Protein AF-A0A8H6IVB2-F1 (afdb_monomer_lite)

Structure (mmCIF, N/CA/C/O backbone):
data_AF-A0A8H6IVB2-F1
#
_entry.id   AF-A0A8H6IVB2-F1
#
loop_
_atom_site.group_PDB
_atom_site.id
_atom_site.type_symbol
_atom_site.label_atom_id
_atom_site.label_alt_id
_atom_site.label_comp_id
_atom_site.label_asym_id
_atom_site.label_entity_id
_atom_site.label_seq_id
_atom_site.pdbx_PDB_ins_code
_atom_site.Cartn_x
_atom_site.Cartn_y
_atom_site.Cartn_z
_atom_site.occupancy
_atom_site.B_iso_or_equiv
_atom_site.auth_seq_id
_atom_site.auth_comp_id
_atom_site.auth_asym_id
_atom_site.auth_atom_id
_atom_site.pdbx_PDB_model_num
ATOM 1 N N . MET A 1 1 ? 33.498 23.150 -1.703 1.00 36.66 1 MET A N 1
ATOM 2 C CA . MET A 1 1 ? 32.117 23.258 -1.180 1.00 36.66 1 MET A CA 1
ATOM 3 C C . MET A 1 1 ? 31.432 21.912 -1.383 1.00 36.66 1 MET A C 1
ATOM 5 O O . MET A 1 1 ? 31.349 21.464 -2.518 1.00 36.66 1 MET A O 1
ATOM 9 N N . LYS A 1 2 ? 31.067 21.199 -0.308 1.00 40.78 2 LYS A N 1
ATOM 10 C CA . LYS A 1 2 ? 30.444 19.866 -0.396 1.00 40.78 2 LYS A CA 1
ATOM 11 C C . LYS A 1 2 ? 28.945 20.056 -0.628 1.00 40.78 2 LYS A C 1
ATOM 13 O O . LYS A 1 2 ? 28.241 20.465 0.287 1.00 40.78 2 LYS A O 1
ATOM 18 N N . GLY A 1 3 ? 28.490 19.822 -1.856 1.00 47.25 3 GLY A N 1
ATOM 19 C CA . GLY A 1 3 ? 27.069 19.841 -2.191 1.00 47.25 3 GLY A CA 1
ATOM 20 C C . GLY A 1 3 ? 26.350 18.724 -1.441 1.00 47.25 3 GLY A C 1
ATOM 21 O O . GLY A 1 3 ? 26.654 17.548 -1.638 1.00 47.25 3 GLY A O 1
ATOM 22 N N . ALA A 1 4 ? 25.431 19.098 -0.556 1.00 56.28 4 ALA A N 1
ATOM 23 C CA . ALA A 1 4 ? 24.494 18.176 0.060 1.00 56.28 4 ALA A CA 1
ATOM 24 C C . ALA A 1 4 ? 23.662 17.527 -1.056 1.00 56.28 4 ALA A C 1
ATOM 26 O O . ALA A 1 4 ? 22.896 18.204 -1.741 1.00 56.28 4 ALA A O 1
ATOM 27 N N . LYS A 1 5 ? 23.848 16.224 -1.288 1.00 51.94 5 LYS A N 1
ATOM 28 C CA . LYS A 1 5 ? 22.962 15.470 -2.177 1.00 51.94 5 LYS A CA 1
ATOM 29 C C . LYS A 1 5 ? 21.609 15.337 -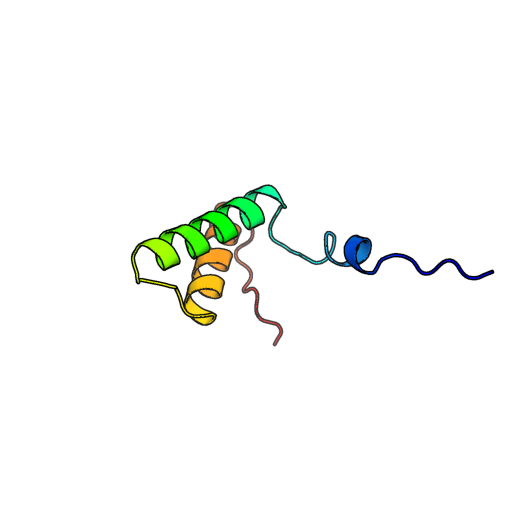1.466 1.00 51.94 5 LYS A C 1
ATOM 31 O O . LYS A 1 5 ? 21.605 14.919 -0.308 1.00 51.94 5 LYS A O 1
ATOM 36 N N . PRO A 1 6 ? 20.478 15.671 -2.107 1.00 49.66 6 PRO A N 1
ATOM 37 C CA . PRO A 1 6 ? 19.173 15.476 -1.496 1.00 49.66 6 PRO A CA 1
ATOM 38 C C . PRO A 1 6 ? 18.966 13.980 -1.241 1.00 49.66 6 PRO A C 1
ATOM 40 O O . PRO A 1 6 ? 19.007 13.178 -2.174 1.00 49.66 6 PRO A O 1
ATOM 43 N N . HIS A 1 7 ? 18.736 13.604 0.019 1.00 52.56 7 HIS A N 1
ATOM 44 C CA . HIS A 1 7 ? 18.483 12.222 0.455 1.00 52.56 7 HIS A CA 1
ATOM 45 C C . HIS A 1 7 ? 17.346 11.512 -0.307 1.00 52.56 7 HIS A C 1
ATOM 47 O O . HIS A 1 7 ? 17.262 10.286 -0.283 1.00 52.56 7 HIS A O 1
ATOM 53 N N . ALA A 1 8 ? 16.510 12.258 -1.034 1.00 51.53 8 ALA A N 1
ATOM 54 C CA . ALA A 1 8 ? 15.467 11.723 -1.901 1.00 51.53 8 ALA A CA 1
ATOM 55 C C . ALA A 1 8 ? 16.006 10.851 -3.056 1.00 51.53 8 ALA A C 1
ATOM 57 O O . ALA A 1 8 ? 15.334 9.913 -3.472 1.00 51.53 8 ALA A O 1
ATOM 58 N N . VAL A 1 9 ? 17.227 11.097 -3.554 1.00 48.44 9 VAL A N 1
ATOM 59 C CA . VAL A 1 9 ? 17.764 10.359 -4.722 1.00 48.44 9 VAL A CA 1
ATOM 60 C C . VAL A 1 9 ? 18.289 8.967 -4.342 1.00 48.44 9 VAL A C 1
ATOM 62 O O . VAL A 1 9 ? 18.386 8.082 -5.186 1.00 48.44 9 VAL A O 1
ATOM 65 N N . THR A 1 10 ? 18.599 8.727 -3.066 1.00 50.88 10 THR A N 1
ATOM 66 C CA . THR A 1 10 ? 19.189 7.457 -2.607 1.00 50.88 10 THR A CA 1
ATOM 67 C C . THR A 1 10 ? 18.171 6.393 -2.202 1.00 50.88 10 THR A C 1
ATOM 69 O O . THR A 1 10 ? 18.543 5.228 -2.104 1.00 50.88 10 THR A O 1
ATOM 72 N N . GLN A 1 11 ? 16.900 6.749 -1.990 1.00 52.50 11 GLN A N 1
ATOM 73 C CA . GLN A 1 11 ? 15.883 5.782 -1.551 1.00 52.50 11 GLN A CA 1
ATOM 74 C C . GLN A 1 11 ? 15.184 5.068 -2.717 1.00 52.50 11 GLN A C 1
ATOM 76 O O . GLN A 1 11 ? 14.790 3.913 -2.569 1.00 52.50 11 GLN A O 1
ATOM 81 N N . ALA A 1 12 ? 15.134 5.696 -3.897 1.00 53.09 12 ALA A N 1
ATOM 82 C CA . ALA A 1 12 ? 14.538 5.111 -5.101 1.00 53.09 12 ALA A CA 1
ATOM 83 C C . ALA A 1 12 ? 15.249 3.824 -5.569 1.00 53.09 12 ALA A C 1
ATOM 85 O O . ALA A 1 12 ? 14.616 2.945 -6.136 1.00 53.09 12 ALA A O 1
ATOM 86 N N . GLY A 1 13 ? 16.557 3.688 -5.313 1.00 56.91 13 GLY A N 1
ATOM 87 C CA . GLY A 1 13 ? 17.313 2.463 -5.617 1.00 56.91 13 GLY A CA 1
ATOM 88 C C . GLY A 1 13 ? 17.222 1.370 -4.542 1.00 56.91 13 GLY A C 1
ATOM 89 O O . GLY A 1 13 ? 17.677 0.254 -4.774 1.00 56.91 13 GLY A O 1
ATOM 90 N N . LEU A 1 14 ? 16.673 1.688 -3.364 1.00 63.53 14 LEU A N 1
ATOM 91 C CA . LEU A 1 14 ? 16.526 0.766 -2.228 1.00 63.53 14 LEU A CA 1
ATOM 92 C C . LEU A 1 14 ? 15.084 0.265 -2.069 1.00 63.53 14 LEU A C 1
ATOM 94 O O . LEU A 1 14 ? 14.858 -0.797 -1.488 1.00 63.53 14 LEU A O 1
ATOM 98 N N . GLN A 1 15 ? 14.108 1.021 -2.575 1.00 73.12 15 GLN A N 1
ATOM 99 C CA . GLN A 1 15 ? 12.715 0.601 -2.643 1.00 73.12 15 GLN A CA 1
ATOM 100 C C . GLN A 1 15 ? 12.560 -0.517 -3.674 1.00 73.12 15 GLN A C 1
ATOM 102 O O . GLN A 1 15 ? 12.930 -0.384 -4.836 1.00 73.12 15 GLN A O 1
ATOM 107 N N . ARG A 1 16 ? 12.005 -1.647 -3.230 1.00 82.31 16 ARG A N 1
ATOM 108 C CA . ARG A 1 16 ? 11.741 -2.803 -4.101 1.00 82.31 16 ARG A CA 1
ATOM 109 C C . ARG A 1 16 ? 10.513 -2.603 -4.986 1.00 82.31 16 ARG A C 1
ATOM 111 O O . ARG A 1 16 ? 10.416 -3.227 -6.036 1.00 82.31 16 ARG A O 1
ATOM 118 N N . LEU A 1 17 ? 9.582 -1.756 -4.552 1.00 82.94 17 LEU A N 1
ATOM 119 C CA . LEU A 1 17 ? 8.428 -1.354 -5.348 1.00 82.94 17 LEU A CA 1
ATOM 120 C C . LEU A 1 17 ? 8.885 -0.367 -6.418 1.00 82.94 17 LEU A C 1
ATOM 122 O O . LEU A 1 17 ? 9.614 0.578 -6.120 1.00 82.94 17 LEU A O 1
ATOM 126 N N . SER A 1 18 ? 8.421 -0.556 -7.650 1.00 85.81 18 SER A N 1
ATOM 127 C CA . SER A 1 18 ? 8.582 0.474 -8.674 1.00 85.81 18 SER A CA 1
ATOM 128 C C . SER A 1 18 ? 7.764 1.725 -8.309 1.00 85.81 18 SER A C 1
ATOM 130 O O . SER A 1 18 ? 6.745 1.607 -7.619 1.00 85.81 18 SER A O 1
ATOM 132 N N . PRO A 1 19 ? 8.116 2.918 -8.824 1.00 86.62 19 PRO A N 1
ATOM 133 C CA . PRO A 1 19 ? 7.349 4.142 -8.562 1.00 86.62 19 PRO A CA 1
ATOM 134 C C . PRO A 1 19 ? 5.856 4.023 -8.915 1.00 86.62 19 PRO A C 1
ATOM 136 O O . PRO A 1 19 ? 4.993 4.596 -8.248 1.00 86.62 19 PRO A O 1
ATOM 139 N N . VAL A 1 20 ? 5.531 3.238 -9.949 1.00 87.44 20 VAL A N 1
ATOM 140 C CA . VAL A 1 20 ? 4.144 2.957 -10.353 1.00 87.44 20 VAL A CA 1
ATOM 141 C C . VAL A 1 20 ? 3.427 2.110 -9.298 1.00 87.44 20 VAL A C 1
ATOM 143 O O . VAL A 1 20 ? 2.298 2.419 -8.923 1.00 87.44 20 VAL A O 1
ATOM 146 N N . GLN A 1 21 ? 4.081 1.066 -8.780 1.00 87.50 21 GLN A N 1
ATOM 147 C CA . GLN A 1 21 ? 3.513 0.227 -7.723 1.00 87.50 21 GLN A CA 1
ATOM 148 C C . GLN A 1 21 ? 3.316 1.011 -6.421 1.00 87.50 21 GLN A C 1
ATOM 150 O O . GLN A 1 21 ? 2.286 0.852 -5.769 1.00 87.50 21 GLN A O 1
ATOM 155 N N . GLU A 1 22 ? 4.260 1.884 -6.066 1.00 89.56 22 GLU A N 1
ATOM 156 C CA . GLU A 1 22 ? 4.145 2.764 -4.899 1.00 89.56 22 GLU A CA 1
ATOM 157 C C . GLU A 1 22 ? 2.985 3.756 -5.054 1.00 89.56 22 GLU A C 1
ATOM 159 O O . GLU A 1 22 ? 2.190 3.924 -4.131 1.00 89.56 22 GLU A O 1
ATOM 164 N N . THR A 1 23 ? 2.809 4.333 -6.247 1.00 90.75 23 THR A N 1
ATOM 165 C CA . THR A 1 23 ? 1.672 5.220 -6.547 1.00 90.75 23 THR A CA 1
ATOM 166 C C . THR A 1 23 ? 0.337 4.484 -6.402 1.00 90.75 23 THR A C 1
ATOM 168 O O . THR A 1 23 ? -0.596 4.996 -5.783 1.00 90.75 23 THR A O 1
ATOM 171 N N . HIS A 1 24 ? 0.233 3.259 -6.926 1.00 90.06 24 HIS A N 1
ATOM 172 C CA . HIS A 1 24 ? -0.973 2.444 -6.768 1.00 90.06 24 HIS A CA 1
ATOM 173 C C . HIS A 1 24 ? -1.239 2.079 -5.303 1.00 90.06 24 HIS A C 1
ATOM 175 O O . HIS A 1 24 ? -2.386 2.149 -4.860 1.00 90.06 24 HIS A O 1
ATOM 181 N N . LEU A 1 25 ? -0.196 1.734 -4.540 1.00 91.12 25 LEU A N 1
ATOM 182 C CA . LEU A 1 25 ? -0.307 1.447 -3.112 1.00 91.12 25 LEU A CA 1
ATOM 183 C C . LEU A 1 25 ? -0.797 2.677 -2.335 1.00 91.12 25 LEU A C 1
ATOM 185 O O . LEU A 1 25 ? -1.720 2.558 -1.532 1.00 91.12 25 LEU A O 1
ATOM 189 N N . ALA A 1 26 ? -0.235 3.856 -2.607 1.00 92.06 26 ALA A N 1
ATOM 190 C CA . ALA A 1 26 ? -0.640 5.108 -1.973 1.00 92.06 26 ALA A CA 1
ATOM 191 C C . ALA A 1 26 ? -2.104 5.453 -2.280 1.00 92.06 26 ALA A C 1
ATOM 193 O O . ALA A 1 26 ? -2.882 5.720 -1.364 1.00 92.06 26 ALA A O 1
ATOM 194 N N . ASN A 1 27 ? -2.506 5.367 -3.551 1.00 93.62 27 ASN A N 1
ATOM 195 C CA . ASN A 1 27 ? -3.889 5.603 -3.963 1.00 93.62 27 ASN A CA 1
ATOM 196 C C . ASN A 1 27 ? -4.859 4.631 -3.284 1.00 93.62 27 ASN A C 1
ATOM 198 O O . ASN A 1 27 ? -5.931 5.041 -2.843 1.00 93.62 27 ASN A O 1
ATOM 202 N N . TRP A 1 28 ? -4.478 3.357 -3.158 1.00 93.44 28 TRP A N 1
ATOM 203 C CA . TRP A 1 28 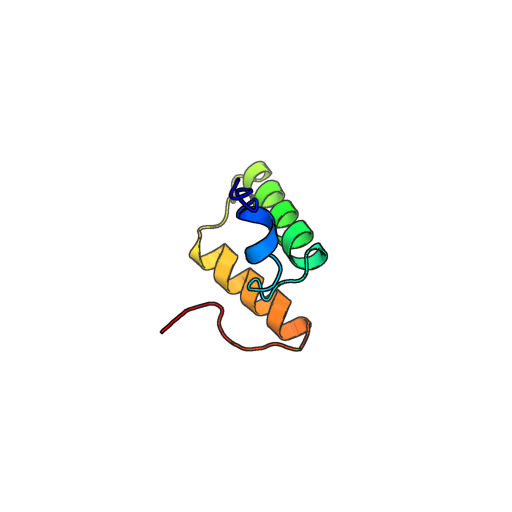? -5.275 2.370 -2.439 1.00 93.44 28 TRP A CA 1
ATOM 204 C C . TRP A 1 28 ? -5.431 2.735 -0.954 1.00 93.44 28 TRP A C 1
ATOM 206 O O . TRP A 1 28 ? -6.561 2.762 -0.470 1.00 93.44 28 TRP A O 1
ATOM 216 N N . VAL A 1 29 ? -4.350 3.094 -0.246 1.00 93.81 29 VAL A N 1
ATOM 217 C CA . VAL A 1 29 ? -4.413 3.523 1.169 1.00 93.81 29 VAL A CA 1
ATOM 218 C C . VAL A 1 29 ? -5.323 4.741 1.344 1.00 93.81 29 VAL A C 1
ATOM 220 O O . VAL A 1 29 ? -6.170 4.758 2.238 1.00 93.81 29 VAL A O 1
ATOM 223 N N . ILE A 1 30 ? -5.188 5.741 0.471 1.00 94.62 30 ILE A N 1
ATOM 224 C CA . ILE A 1 30 ? -6.009 6.957 0.494 1.00 94.62 30 ILE A CA 1
ATOM 225 C C . ILE A 1 30 ? -7.489 6.616 0.264 1.00 94.62 30 ILE A C 1
ATOM 227 O O . ILE A 1 30 ? -8.348 7.067 1.022 1.00 94.62 30 ILE A O 1
ATOM 231 N N . ALA A 1 31 ? -7.795 5.779 -0.732 1.00 94.81 31 ALA A N 1
ATOM 232 C CA . ALA A 1 31 ? -9.159 5.340 -1.017 1.00 94.81 31 ALA A CA 1
ATOM 233 C C . ALA A 1 31 ? -9.787 4.600 0.174 1.00 94.81 31 ALA A C 1
ATOM 235 O O . ALA A 1 31 ? -10.936 4.860 0.520 1.00 94.81 31 ALA A O 1
ATOM 236 N N . GLN A 1 32 ? -9.030 3.730 0.850 1.00 94.81 32 GLN A N 1
ATOM 237 C CA . GLN A 1 32 ? -9.501 3.076 2.072 1.00 94.81 32 GLN A CA 1
ATOM 238 C C . GLN A 1 32 ? -9.784 4.083 3.198 1.00 94.81 32 GLN A C 1
ATOM 240 O O . GLN A 1 32 ? -10.768 3.931 3.920 1.00 94.81 32 GLN A O 1
ATOM 245 N N . GLY A 1 33 ? -8.974 5.140 3.322 1.00 94.25 33 GLY A N 1
ATOM 246 C CA . GLY A 1 33 ? -9.215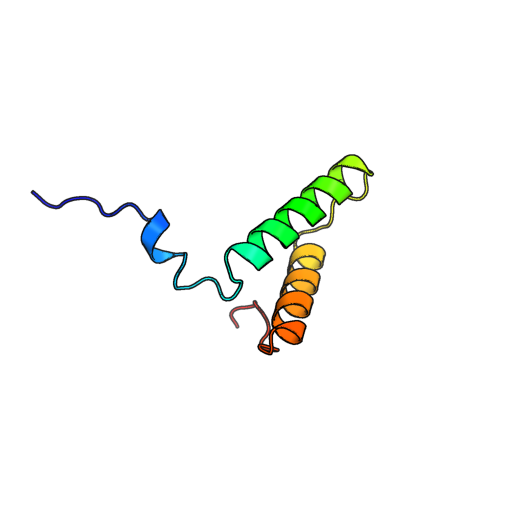 6.235 4.263 1.00 94.25 33 GLY A CA 1
ATOM 247 C C . GLY A 1 33 ? -10.544 6.951 4.016 1.00 94.25 33 GLY A C 1
ATOM 248 O O . GLY A 1 33 ? -11.319 7.137 4.952 1.00 94.25 33 GLY A O 1
ATOM 249 N N . TYR A 1 34 ? -10.859 7.269 2.757 1.00 95.44 34 TYR A N 1
ATOM 250 C CA . TYR A 1 34 ? -12.150 7.863 2.389 1.00 95.44 34 TYR A CA 1
ATOM 251 C C . TYR A 1 34 ? -13.351 6.957 2.688 1.00 95.44 34 TYR A C 1
ATOM 253 O O . TYR A 1 34 ? -14.444 7.457 2.940 1.00 95.44 34 TYR A O 1
ATOM 261 N N . LEU A 1 35 ? -13.154 5.637 2.694 1.00 96.00 35 LEU A N 1
ATOM 262 C CA . LEU A 1 35 ? -14.183 4.654 3.041 1.00 96.00 35 LEU A CA 1
ATOM 263 C C . LEU A 1 35 ? -14.310 4.412 4.557 1.00 96.00 35 LEU A C 1
ATOM 265 O O . LEU A 1 35 ? -15.135 3.603 4.971 1.00 96.00 35 LEU A O 1
ATOM 269 N N . GLY A 1 36 ? -13.492 5.066 5.391 1.00 95.06 36 GLY A N 1
ATOM 270 C CA . GLY A 1 36 ? -13.429 4.794 6.832 1.00 95.06 36 GLY A CA 1
ATOM 271 C C . GLY A 1 36 ? -12.764 3.455 7.183 1.00 95.06 36 GLY A C 1
ATOM 272 O O . GLY A 1 36 ? -12.886 2.984 8.309 1.00 95.06 36 GLY A O 1
ATOM 273 N N . LEU A 1 37 ? -12.049 2.847 6.232 1.00 94.06 37 LEU A N 1
ATOM 274 C CA . LEU A 1 37 ? -11.395 1.537 6.336 1.00 94.06 37 LEU A CA 1
ATOM 275 C C . LEU A 1 37 ? -9.866 1.658 6.250 1.00 94.06 37 LEU A C 1
ATOM 277 O O . LEU A 1 37 ? -9.203 0.776 5.705 1.00 94.06 37 LEU A O 1
ATOM 281 N N . ALA A 1 38 ? -9.300 2.765 6.745 1.00 92.31 38 ALA A N 1
ATOM 282 C CA . ALA A 1 38 ? -7.868 3.040 6.654 1.00 92.31 38 ALA A CA 1
ATOM 283 C C . ALA A 1 38 ? -7.037 1.832 7.148 1.00 92.31 38 ALA A C 1
ATOM 285 O O . ALA A 1 38 ? -7.187 1.417 8.302 1.00 92.31 38 ALA A O 1
ATOM 286 N N . PRO A 1 39 ? -6.173 1.247 6.299 1.00 92.19 39 PRO A N 1
ATOM 287 C CA . PRO A 1 39 ? -5.431 0.051 6.653 1.00 92.19 39 PRO A CA 1
ATOM 288 C C . PRO A 1 39 ? -4.351 0.378 7.684 1.00 92.19 39 PRO A C 1
ATOM 290 O O . PRO A 1 39 ? -3.677 1.405 7.619 1.00 92.19 39 PRO A O 1
ATOM 293 N N . SER A 1 40 ? -4.138 -0.546 8.615 1.00 93.75 40 SER A N 1
ATOM 294 C CA . SER A 1 40 ? -2.979 -0.523 9.507 1.00 93.75 40 SER A CA 1
ATOM 295 C C . SER A 1 40 ? -1.671 -0.694 8.729 1.00 93.75 40 SER A C 1
ATOM 297 O O . SER A 1 40 ? -1.644 -1.265 7.637 1.00 93.75 40 SER A O 1
ATOM 299 N N . PHE A 1 41 ? -0.556 -0.289 9.339 1.00 88.81 41 PHE A N 1
ATOM 300 C CA . PHE A 1 41 ? 0.780 -0.469 8.765 1.00 88.81 41 PHE A CA 1
ATOM 301 C C . PHE A 1 41 ? 1.054 -1.919 8.315 1.00 88.81 41 PHE A C 1
ATOM 303 O O . PHE A 1 41 ? 1.546 -2.141 7.210 1.00 88.81 41 PHE A O 1
ATOM 310 N N . ASN A 1 42 ? 0.653 -2.917 9.114 1.00 89.62 42 ASN A N 1
ATOM 311 C CA . ASN A 1 42 ? 0.814 -4.331 8.756 1.00 89.62 42 ASN A CA 1
ATOM 312 C C . ASN A 1 42 ? -0.015 -4.730 7.529 1.00 89.62 42 ASN A C 1
ATOM 314 O O . ASN A 1 42 ? 0.457 -5.497 6.694 1.00 89.62 42 ASN A O 1
ATOM 318 N N . GLN A 1 43 ? -1.233 -4.204 7.385 1.00 92.12 43 GLN A N 1
ATOM 319 C CA . GLN A 1 43 ? -2.062 -4.472 6.207 1.00 92.12 43 GLN A CA 1
ATOM 320 C C . GLN A 1 43 ? -1.465 -3.839 4.949 1.00 92.12 43 GLN A C 1
ATOM 322 O O . GLN A 1 43 ? -1.436 -4.488 3.904 1.00 92.12 43 GLN A O 1
ATOM 327 N N . VAL A 1 44 ? -0.929 -2.618 5.058 1.00 91.94 44 VAL A N 1
ATOM 328 C CA . VAL A 1 44 ? -0.196 -1.966 3.963 1.00 91.94 44 VAL A CA 1
ATOM 329 C C . VAL A 1 44 ? 1.022 -2.799 3.561 1.00 91.94 44 VAL A C 1
ATOM 331 O O . VAL A 1 44 ? 1.220 -3.042 2.373 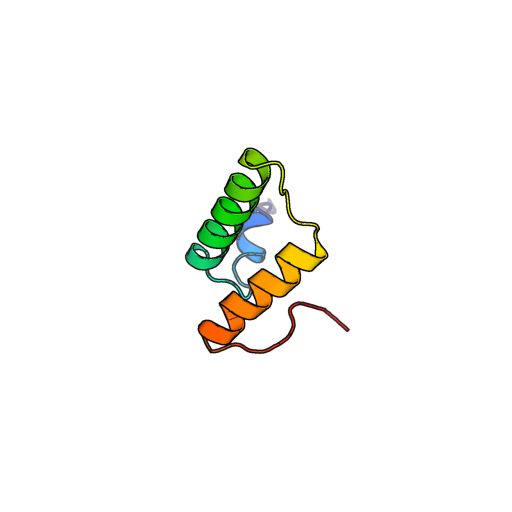1.00 91.94 44 VAL A O 1
ATOM 334 N N . ARG A 1 45 ? 1.793 -3.311 4.531 1.00 89.62 45 ARG A N 1
ATOM 335 C CA . ARG A 1 45 ? 2.952 -4.179 4.270 1.00 89.62 45 ARG A CA 1
ATOM 336 C C . ARG A 1 45 ? 2.563 -5.466 3.545 1.00 89.62 45 ARG A C 1
ATOM 338 O O . ARG A 1 45 ? 3.137 -5.769 2.503 1.00 89.62 45 ARG A O 1
ATOM 345 N N . ILE A 1 46 ? 1.578 -6.199 4.063 1.00 90.00 46 ILE A N 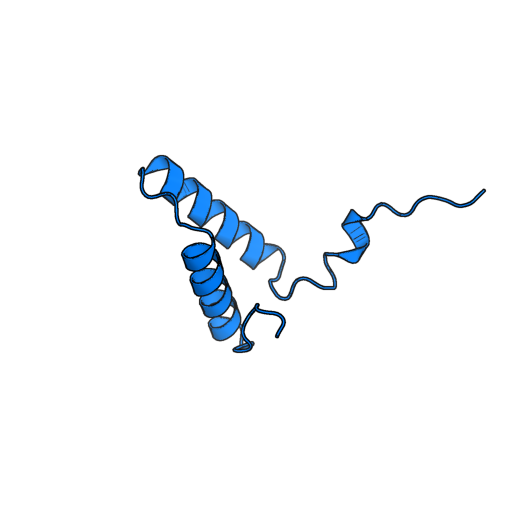1
ATOM 346 C CA . ILE A 1 46 ? 1.104 -7.452 3.453 1.00 90.00 46 ILE A CA 1
ATOM 347 C C . ILE A 1 46 ? 0.617 -7.195 2.023 1.00 90.00 46 ILE A C 1
ATOM 349 O O . ILE A 1 46 ? 0.880 -7.986 1.117 1.00 90.00 46 ILE A O 1
ATOM 353 N N . PHE A 1 47 ? -0.090 -6.087 1.798 1.00 90.19 47 PHE A N 1
ATOM 354 C CA . PHE A 1 47 ? -0.564 -5.740 0.465 1.00 90.19 47 PHE A CA 1
ATOM 355 C C . PHE A 1 47 ? 0.595 -5.392 -0.479 1.00 90.19 47 PHE A C 1
ATOM 357 O O . PHE A 1 47 ? 0.641 -5.891 -1.602 1.00 90.19 47 PHE A O 1
ATOM 364 N N . ALA A 1 48 ? 1.574 -4.619 -0.011 1.00 89.56 48 ALA A N 1
ATOM 365 C CA . ALA A 1 48 ? 2.786 -4.306 -0.761 1.00 89.56 48 ALA A CA 1
ATOM 366 C C . ALA A 1 48 ? 3.585 -5.565 -1.148 1.00 89.56 48 ALA A C 1
ATOM 368 O O . ALA A 1 48 ? 4.029 -5.690 -2.288 1.00 89.56 48 ALA A O 1
ATOM 369 N N . GLU A 1 49 ? 3.708 -6.541 -0.246 1.00 89.94 49 GLU A N 1
ATOM 370 C CA . GLU A 1 49 ? 4.341 -7.837 -0.532 1.00 89.94 49 GLU A CA 1
ATOM 371 C C . GLU A 1 49 ? 3.578 -8.634 -1.594 1.00 89.94 49 GLU A C 1
ATOM 373 O O . GLU A 1 49 ? 4.193 -9.234 -2.473 1.00 89.94 49 GLU A O 1
ATOM 378 N N . ARG A 1 50 ? 2.240 -8.592 -1.586 1.00 87.38 50 ARG A N 1
ATOM 379 C CA . ARG A 1 50 ? 1.424 -9.207 -2.648 1.00 87.38 50 ARG A CA 1
ATOM 380 C C . ARG A 1 50 ? 1.610 -8.519 -3.998 1.00 87.38 50 ARG A C 1
ATOM 382 O O . ARG A 1 50 ? 1.584 -9.193 -5.026 1.00 87.38 50 ARG A O 1
ATOM 389 N N . VAL A 1 51 ? 1.774 -7.196 -4.017 1.00 86.69 51 VAL A N 1
ATOM 390 C CA . VAL A 1 51 ? 2.076 -6.439 -5.244 1.00 86.69 51 VAL A CA 1
ATOM 391 C C . VAL A 1 51 ? 3.455 -6.829 -5.787 1.00 86.69 51 VAL A C 1
ATOM 393 O O . VAL A 1 51 ? 3.598 -7.041 -6.990 1.00 86.69 51 VAL A O 1
ATOM 396 N N . LEU A 1 52 ? 4.447 -7.001 -4.910 1.00 85.50 52 LEU A N 1
ATOM 397 C CA . LEU A 1 52 ? 5.786 -7.462 -5.287 1.00 85.50 52 LEU A CA 1
ATOM 398 C C . LEU A 1 52 ? 5.791 -8.906 -5.797 1.00 85.50 52 LEU A C 1
ATOM 400 O O . LEU A 1 52 ? 6.368 -9.173 -6.849 1.00 85.50 52 LEU A O 1
ATOM 404 N N . ALA A 1 53 ? 5.089 -9.817 -5.118 1.00 84.62 53 ALA A N 1
ATOM 405 C CA . ALA A 1 53 ? 4.986 -11.216 -5.524 1.00 84.62 53 ALA A CA 1
ATOM 406 C C . ALA A 1 53 ? 4.349 -11.367 -6.917 1.00 84.62 53 ALA A C 1
ATOM 408 O O . ALA A 1 53 ? 4.832 -12.152 -7.729 1.00 84.62 53 ALA A O 1
ATOM 409 N N . GLN A 1 54 ? 3.320 -10.569 -7.229 1.00 82.00 54 GLN A N 1
ATOM 410 C CA . GLN A 1 54 ? 2.728 -10.516 -8.574 1.00 82.00 54 GLN A CA 1
ATOM 411 C C . GLN A 1 54 ? 3.690 -9.944 -9.626 1.00 82.00 54 GLN A C 1
ATOM 413 O O . GLN A 1 54 ? 3.634 -10.340 -10.785 1.00 82.00 54 GLN A O 1
ATOM 418 N N . GLY A 1 55 ? 4.587 -9.040 -9.224 1.00 75.06 55 GLY A N 1
ATOM 419 C CA . GLY A 1 55 ? 5.660 -8.506 -10.065 1.00 75.06 55 GLY A CA 1
ATOM 420 C C . GLY A 1 55 ? 6.879 -9.426 -10.211 1.00 75.06 55 GLY A C 1
ATOM 421 O O . GLY A 1 55 ? 7.853 -9.022 -10.841 1.00 75.06 55 GLY A O 1
ATOM 422 N N . GLY A 1 56 ? 6.848 -10.635 -9.637 1.00 78.94 56 GLY A N 1
ATOM 423 C CA . GLY A 1 56 ? 7.936 -11.614 -9.709 1.00 78.94 56 GLY A CA 1
ATOM 424 C C . GLY A 1 56 ? 8.961 -11.540 -8.571 1.00 78.94 56 GLY A C 1
ATOM 425 O O . GLY A 1 56 ? 9.953 -12.264 -8.615 1.00 78.94 56 GLY A O 1
ATOM 426 N N . ASP A 1 57 ? 8.738 -10.715 -7.542 1.00 78.44 57 ASP A N 1
ATOM 427 C CA . ASP A 1 57 ? 9.614 -10.615 -6.367 1.00 78.44 57 ASP A CA 1
ATOM 428 C C . ASP A 1 57 ? 8.884 -11.029 -5.069 1.00 78.44 57 ASP A C 1
ATOM 430 O O . ASP A 1 57 ? 8.298 -10.190 -4.386 1.00 78.44 57 ASP A O 1
ATOM 434 N N . PRO A 1 58 ? 8.926 -12.314 -4.675 1.00 76.69 58 PRO A N 1
ATOM 435 C CA . PRO A 1 58 ? 8.173 -12.823 -3.528 1.00 76.69 58 PRO A CA 1
ATOM 436 C C . PRO A 1 58 ? 8.840 -12.563 -2.169 1.00 76.69 58 PRO A C 1
ATOM 438 O O . PRO A 1 58 ? 8.350 -13.047 -1.150 1.00 76.69 58 PRO A O 1
ATOM 441 N N . ARG A 1 59 ? 9.981 -11.860 -2.111 1.00 81.25 59 ARG A N 1
ATOM 442 C CA . ARG A 1 59 ? 10.705 -11.701 -0.839 1.00 81.25 59 ARG A CA 1
ATOM 443 C C . ARG A 1 59 ? 9.906 -10.807 0.128 1.00 81.25 59 ARG A C 1
ATOM 445 O O . ARG A 1 59 ? 9.363 -9.790 -0.314 1.00 81.25 59 ARG A O 1
ATOM 452 N N . PRO A 1 60 ? 9.884 -11.099 1.437 1.00 78.44 60 PRO A N 1
ATOM 453 C CA . PRO A 1 60 ? 9.242 -10.230 2.423 1.00 78.44 60 PRO A CA 1
ATOM 454 C C . PRO A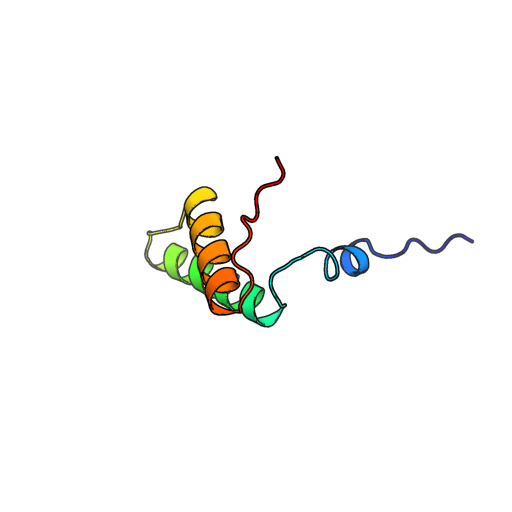 1 60 ? 9.918 -8.854 2.467 1.00 78.44 60 PRO A C 1
ATOM 456 O O . PRO A 1 60 ? 11.113 -8.732 2.192 1.00 78.44 60 PRO A O 1
ATOM 459 N N . LEU A 1 61 ? 9.152 -7.804 2.766 1.00 79.25 61 LEU A N 1
ATOM 460 C CA . LEU A 1 61 ? 9.667 -6.434 2.895 1.00 79.25 61 LEU A CA 1
ATOM 461 C C . LEU A 1 61 ? 10.355 -6.186 4.247 1.00 79.25 61 LEU A C 1
ATOM 463 O O . LEU A 1 61 ? 10.989 -5.147 4.430 1.00 79.25 61 LEU A O 1
ATOM 467 N N . GLU A 1 62 ? 10.243 -7.127 5.184 1.00 72.75 62 GLU A N 1
ATOM 468 C CA . GLU A 1 62 ? 10.878 -7.039 6.495 1.00 72.75 62 GLU A CA 1
ATOM 469 C C . GLU A 1 62 ? 12.395 -7.247 6.410 1.00 72.75 62 GLU A C 1
ATOM 471 O O . GLU A 1 62 ? 12.906 -8.116 5.699 1.00 72.75 62 GLU A O 1
ATOM 476 N N . LYS A 1 63 ? 13.119 -6.439 7.185 1.00 58.59 63 LYS A N 1
ATOM 477 C CA . LYS A 1 63 ? 14.514 -6.692 7.533 1.00 58.59 63 LYS A CA 1
ATOM 478 C C . LYS A 1 63 ? 14.499 -7.593 8.774 1.00 58.59 63 LYS A C 1
ATOM 480 O O . LYS A 1 63 ? 13.878 -7.205 9.759 1.00 58.59 63 LYS A O 1
ATOM 485 N N . HIS A 1 64 ? 15.115 -8.776 8.685 1.00 46.38 64 HIS A N 1
ATOM 486 C CA . HIS A 1 64 ? 15.389 -9.623 9.855 1.00 46.38 64 HIS A CA 1
ATOM 487 C C . HIS A 1 64 ? 16.240 -8.870 10.884 1.00 46.38 64 HIS A C 1
ATOM 489 O O . HIS A 1 64 ? 17.115 -8.076 10.452 1.00 46.38 64 HIS A O 1
#

Foldseek 3Di:
DDDDDPPVVVVCVVDLDHPVLVVVLVVVQVVCVVVVNRDDPVVSQVVSLVSSVVVVHNDRPDDD

Sequence (64 aa):
MKGAKPHAVTQAGLQRLSPVQETHLANWVIAQGYLGLAPSFNQVRIFAERVLAQGGDPRPLEKH

pLDDT: mean 78.64, std 17.12, range [36.66, 96.0]

Radius of gyration: 14.6 Å; chains: 1; bounding box: 46×36×20 Å

Secondary structure (DSSP, 8-state):
------THHHHTTT-SS-HHHHHHHHHHHHHHHHTT-PPPHHHHHHHHHHHHHHTT----S---

Organism: NCBI:txid2175873